Protein AF-A0A0M2KJ48-F1 (afdb_monomer_lite)

Structure (mmCIF, N/CA/C/O backbone):
data_AF-A0A0M2KJ48-F1
#
_entry.id   AF-A0A0M2KJ48-F1
#
loop_
_atom_site.group_PDB
_atom_site.id
_atom_site.type_symbol
_atom_site.label_atom_id
_atom_site.label_alt_id
_atom_site.label_comp_id
_atom_site.label_asym_id
_atom_site.label_entity_id
_atom_site.label_seq_id
_atom_site.pdbx_PDB_ins_code
_atom_site.Cartn_x
_atom_site.Cartn_y
_atom_site.Cartn_z
_atom_site.occupancy
_atom_site.B_iso_or_equiv
_atom_site.auth_seq_id
_atom_site.auth_comp_id
_atom_site.auth_asym_id
_atom_site.auth_atom_id
_atom_site.pdbx_PDB_model_num
ATOM 1 N N . MET A 1 1 ? 17.148 -0.781 31.399 1.00 59.38 1 MET A N 1
ATOM 2 C CA . MET A 1 1 ? 16.457 -0.340 30.167 1.00 59.38 1 MET A CA 1
ATOM 3 C C . MET A 1 1 ? 15.739 -1.556 29.595 1.00 59.38 1 MET A C 1
ATOM 5 O O . MET A 1 1 ? 16.411 -2.511 29.234 1.00 59.38 1 MET A O 1
ATOM 9 N N . GLN A 1 2 ? 14.407 -1.604 29.633 1.00 70.69 2 GLN A N 1
ATOM 10 C CA . GLN A 1 2 ? 13.660 -2.760 29.123 1.00 70.69 2 GLN A CA 1
ATOM 11 C C . GLN A 1 2 ? 13.390 -2.538 27.628 1.00 70.69 2 GLN A C 1
ATOM 13 O O . GLN A 1 2 ? 12.748 -1.559 27.266 1.00 70.69 2 GLN A O 1
ATOM 18 N N . ALA A 1 3 ? 13.928 -3.399 26.760 1.00 88.38 3 ALA A N 1
ATOM 19 C CA . ALA A 1 3 ? 13.846 -3.227 25.304 1.00 88.38 3 ALA A CA 1
ATOM 20 C C . ALA A 1 3 ? 12.475 -3.610 24.707 1.00 88.38 3 ALA A C 1
ATOM 22 O O . ALA A 1 3 ? 12.179 -3.258 23.568 1.00 88.38 3 ALA A O 1
ATOM 23 N N . LEU A 1 4 ? 11.636 -4.331 25.461 1.00 90.38 4 LEU A N 1
ATOM 24 C CA . LEU A 1 4 ? 10.327 -4.819 25.024 1.00 90.38 4 LEU A CA 1
ATOM 25 C C . LEU A 1 4 ? 9.259 -4.503 26.075 1.00 90.38 4 LEU A C 1
ATOM 27 O O . LEU A 1 4 ? 9.443 -4.798 27.254 1.00 90.38 4 LEU A O 1
ATOM 31 N 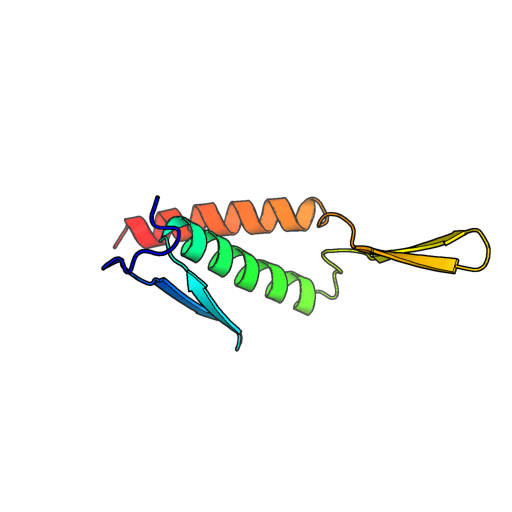N . GLN A 1 5 ? 8.127 -3.952 25.628 1.00 87.62 5 GLN A N 1
ATOM 32 C CA . GLN A 1 5 ? 6.969 -3.642 26.467 1.00 87.62 5 GLN A CA 1
ATOM 33 C C . GLN A 1 5 ? 5.672 -4.046 25.756 1.00 87.62 5 GLN A C 1
ATOM 35 O O . GLN A 1 5 ? 5.431 -3.668 24.609 1.00 87.62 5 GLN A O 1
ATOM 40 N N . ARG A 1 6 ? 4.802 -4.789 26.453 1.00 89.31 6 ARG A N 1
ATOM 41 C CA . ARG A 1 6 ? 3.442 -5.076 25.980 1.00 89.31 6 ARG A CA 1
ATOM 42 C C . ARG A 1 6 ? 2.546 -3.878 26.282 1.00 89.31 6 ARG A C 1
ATOM 44 O O . ARG A 1 6 ? 2.368 -3.526 27.445 1.00 89.31 6 ARG A O 1
ATOM 51 N N . VAL A 1 7 ? 1.959 -3.284 25.247 1.00 87.06 7 VAL A N 1
ATOM 52 C CA . VAL A 1 7 ? 1.031 -2.151 25.376 1.00 87.06 7 VAL A CA 1
ATOM 53 C C . VAL A 1 7 ? -0.381 -2.558 24.961 1.00 87.06 7 VAL A C 1
ATOM 55 O O . VAL A 1 7 ? -0.558 -3.317 24.009 1.00 87.06 7 VAL A O 1
ATOM 58 N N . SER A 1 8 ? -1.390 -2.047 25.669 1.00 90.50 8 SER A N 1
ATOM 59 C CA . SER A 1 8 ? -2.785 -2.137 25.229 1.00 90.50 8 SER A CA 1
ATOM 60 C C . SER A 1 8 ? -3.047 -0.996 24.248 1.00 90.50 8 SER A C 1
ATOM 62 O O . SER A 1 8 ? -3.208 0.152 24.655 1.00 90.50 8 SER A O 1
ATOM 64 N N . ALA A 1 9 ? -2.997 -1.292 22.949 1.00 87.12 9 ALA A N 1
ATOM 65 C CA . ALA A 1 9 ? -3.168 -0.306 21.887 1.00 87.12 9 ALA A CA 1
ATOM 66 C C . ALA A 1 9 ? -4.133 -0.821 20.806 1.00 87.12 9 ALA A C 1
ATOM 68 O O . ALA A 1 9 ? -4.141 -2.019 20.507 1.00 87.12 9 ALA A O 1
ATOM 69 N N . PRO A 1 10 ? -4.932 0.066 20.186 1.00 90.75 10 PRO A N 1
ATOM 70 C CA . PRO A 1 10 ? -5.846 -0.331 19.127 1.00 90.75 10 PRO A CA 1
ATOM 71 C C . PRO A 1 10 ? -5.082 -0.813 17.889 1.00 90.75 10 PRO A C 1
ATOM 73 O O . PRO A 1 10 ? -4.171 -0.145 17.392 1.00 90.75 10 PRO A O 1
ATOM 76 N N . VAL A 1 11 ? -5.511 -1.951 17.343 1.00 94.88 11 VAL A N 1
ATOM 77 C CA . VAL A 1 11 ? -5.054 -2.456 16.045 1.00 94.88 11 VAL A CA 1
ATOM 78 C C . VAL A 1 11 ? -6.114 -2.140 15.000 1.00 94.88 11 VAL A C 1
ATOM 80 O O . VAL A 1 11 ? -7.257 -2.578 15.094 1.00 94.88 11 VAL A O 1
ATOM 83 N N . TYR A 1 12 ? -5.723 -1.402 13.968 1.00 95.94 12 TYR A N 1
ATOM 84 C CA . TYR A 1 12 ? -6.564 -1.112 12.815 1.00 95.94 12 TYR A CA 1
ATOM 85 C C . TYR A 1 12 ? -6.310 -2.161 11.738 1.00 95.94 12 TYR A C 1
ATOM 87 O O . TYR A 1 12 ? -5.162 -2.399 11.363 1.00 95.94 12 TYR A O 1
ATOM 95 N N . VAL A 1 13 ? -7.365 -2.772 11.206 1.00 96.31 13 VAL A N 1
ATOM 96 C CA . VAL A 1 13 ? -7.250 -3.770 10.136 1.00 96.31 13 VAL A CA 1
ATOM 97 C C . VAL A 1 13 ? -7.731 -3.165 8.827 1.00 96.31 13 VAL A C 1
ATOM 99 O O . VAL A 1 13 ? -8.843 -2.653 8.734 1.00 96.31 13 VAL A O 1
ATOM 102 N N . VAL A 1 14 ? -6.882 -3.226 7.805 1.00 96.19 14 VAL A N 1
ATOM 103 C CA . VAL A 1 14 ? -7.228 -2.836 6.438 1.00 96.19 14 VAL A CA 1
ATOM 104 C C . VAL A 1 14 ? -7.340 -4.096 5.605 1.00 96.19 14 VAL A C 1
ATOM 106 O O . VAL A 1 14 ? -6.336 -4.777 5.409 1.00 96.19 14 VAL A O 1
ATOM 109 N N . SER A 1 15 ? -8.532 -4.369 5.083 1.00 95.81 15 SER A N 1
ATOM 110 C CA . SER A 1 15 ? -8.791 -5.490 4.179 1.00 95.81 15 SER A CA 1
ATOM 111 C C . SER A 1 15 ? -9.389 -4.966 2.881 1.00 95.81 15 SER A C 1
ATOM 113 O O . SER A 1 15 ? -10.452 -4.351 2.892 1.00 95.81 15 SER A O 1
ATOM 115 N N . HIS A 1 16 ? -8.697 -5.164 1.760 1.00 93.88 16 HIS A N 1
ATOM 116 C CA . HIS A 1 16 ? -9.184 -4.738 0.450 1.00 93.88 16 HIS A CA 1
ATOM 117 C C . HIS A 1 16 ? -8.514 -5.525 -0.679 1.00 93.88 16 HIS A C 1
ATOM 119 O O . HIS A 1 16 ? -7.314 -5.789 -0.627 1.00 93.88 16 HIS A O 1
ATOM 125 N N . HIS A 1 17 ? -9.276 -5.876 -1.722 1.00 92.12 17 HIS A N 1
ATOM 126 C CA . HIS A 1 17 ? -8.787 -6.623 -2.894 1.00 92.12 17 HIS A CA 1
ATOM 127 C C . HIS A 1 17 ? -7.968 -7.884 -2.546 1.00 92.12 17 HIS A C 1
ATOM 129 O O . HIS A 1 17 ? -6.909 -8.114 -3.128 1.00 92.12 17 HIS A O 1
ATOM 135 N N . GLY A 1 18 ? -8.432 -8.669 -1.569 1.00 92.56 18 GLY A N 1
ATOM 136 C CA . GLY A 1 18 ? -7.759 -9.899 -1.126 1.00 92.56 18 GLY A CA 1
ATOM 137 C C . GLY A 1 18 ? -6.481 -9.679 -0.310 1.00 92.56 18 GLY A C 1
ATOM 138 O O . GLY A 1 18 ? -5.808 -10.641 0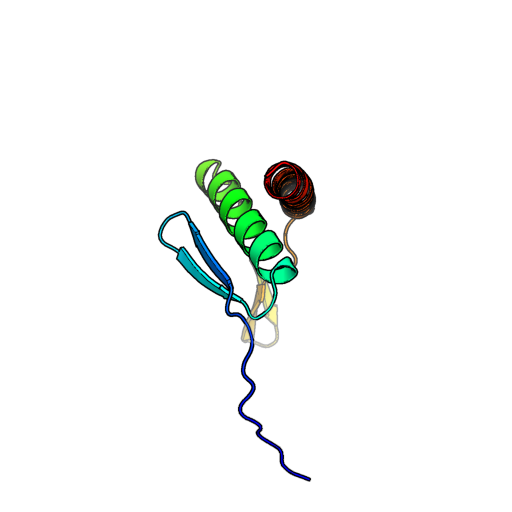.036 1.00 92.56 18 GLY A O 1
ATOM 139 N N . LYS A 1 19 ? -6.131 -8.427 0.011 1.00 92.25 19 LYS A N 1
ATOM 140 C CA . LYS A 1 19 ? -4.991 -8.088 0.868 1.00 92.25 19 LYS A CA 1
ATOM 141 C C . LYS A 1 19 ? -5.484 -7.631 2.229 1.00 92.25 19 LYS A C 1
ATOM 143 O O . LYS A 1 19 ? -6.377 -6.787 2.306 1.00 92.25 19 LYS A O 1
ATOM 148 N N . THR A 1 20 ? -4.835 -8.118 3.282 1.00 96.00 20 THR A N 1
ATOM 149 C CA . THR A 1 20 ? -5.096 -7.710 4.664 1.00 96.00 20 THR A CA 1
ATOM 150 C C . THR A 1 20 ? -3.816 -7.214 5.319 1.00 96.00 20 THR A C 1
ATOM 152 O O . THR A 1 20 ? -2.743 -7.783 5.125 1.00 96.00 20 THR A O 1
ATOM 155 N N . PHE A 1 21 ? -3.912 -6.127 6.082 1.00 96.19 21 PHE A N 1
ATOM 156 C CA . PHE A 1 21 ? -2.776 -5.548 6.787 1.00 96.19 21 PHE A CA 1
ATOM 157 C C . PHE A 1 21 ? -3.201 -4.973 8.140 1.00 96.19 21 PHE A C 1
ATOM 159 O O . PHE A 1 21 ? -4.198 -4.254 8.228 1.00 96.19 21 PHE A O 1
ATOM 166 N N . ARG A 1 22 ? -2.434 -5.280 9.192 1.00 96.44 22 ARG A N 1
ATOM 167 C CA . ARG A 1 22 ? -2.625 -4.723 10.538 1.00 96.44 22 ARG A CA 1
ATOM 168 C C . ARG A 1 22 ? -1.791 -3.453 10.687 1.00 96.44 22 ARG A C 1
ATOM 170 O O . ARG A 1 22 ? -0.618 -3.423 10.328 1.00 96.44 22 ARG A O 1
ATOM 177 N N . CYS A 1 23 ? -2.402 -2.399 11.207 1.00 95.94 23 CYS A N 1
ATOM 178 C CA . CYS A 1 23 ? -1.793 -1.094 11.411 1.00 95.94 23 CYS A CA 1
ATOM 179 C C . CYS A 1 23 ? -1.937 -0.675 12.871 1.00 95.94 23 CYS A C 1
ATOM 181 O O . CYS A 1 23 ? -3.020 -0.756 13.441 1.00 95.94 23 CYS A O 1
ATOM 183 N N . PHE A 1 24 ? -0.871 -0.124 13.440 1.00 93.62 24 PHE A N 1
ATOM 184 C CA . PHE A 1 24 ? -0.872 0.389 14.813 1.00 93.62 24 PHE A CA 1
ATOM 185 C C . PHE A 1 24 ? -1.407 1.827 14.927 1.00 93.62 24 PHE A C 1
ATOM 187 O O . PHE A 1 24 ? -1.433 2.405 16.005 1.00 93.62 24 PHE A O 1
ATOM 194 N N . SER A 1 25 ? -1.837 2.436 13.815 1.00 94.19 25 SER A N 1
ATOM 195 C CA . SER A 1 25 ? -2.496 3.742 13.832 1.00 94.19 25 SER A CA 1
ATOM 196 C C . SER A 1 25 ? -3.527 3.891 12.717 1.00 94.19 25 SER A C 1
ATOM 198 O O . SER A 1 25 ? -3.334 3.402 11.597 1.00 94.19 25 SER A O 1
ATOM 200 N N . ARG A 1 26 ? -4.600 4.645 13.001 1.00 95.06 26 ARG A N 1
ATOM 201 C CA . ARG A 1 26 ? -5.658 4.980 12.030 1.00 95.06 26 ARG A CA 1
ATOM 202 C C . ARG A 1 26 ? -5.084 5.657 10.790 1.00 95.06 26 ARG A C 1
ATOM 204 O O . ARG A 1 26 ? -5.489 5.375 9.669 1.00 95.06 26 ARG A O 1
ATOM 211 N N . ASN A 1 27 ? -4.109 6.540 10.998 1.00 95.94 27 ASN A N 1
ATOM 212 C CA . ASN A 1 27 ? -3.425 7.259 9.931 1.00 95.94 27 ASN A CA 1
ATOM 213 C C . ASN A 1 27 ? -2.762 6.298 8.932 1.00 95.94 27 ASN A C 1
ATOM 215 O O . ASN A 1 27 ? -2.953 6.420 7.722 1.00 95.94 27 ASN A O 1
ATOM 219 N N . THR A 1 28 ? -2.029 5.310 9.451 1.00 96.94 28 THR A N 1
ATOM 220 C CA . THR A 1 28 ? -1.374 4.281 8.635 1.00 96.94 28 THR A CA 1
ATOM 221 C C . THR A 1 28 ? -2.402 3.408 7.931 1.00 96.94 28 THR A C 1
ATOM 223 O O . THR A 1 28 ? -2.236 3.123 6.749 1.00 96.94 28 THR A O 1
ATOM 226 N N . ALA A 1 29 ? -3.495 3.054 8.611 1.00 96.94 29 ALA A N 1
ATOM 227 C CA . ALA A 1 29 ? -4.579 2.283 8.014 1.00 96.94 29 ALA A CA 1
ATOM 228 C C . ALA A 1 29 ? -5.192 2.999 6.797 1.00 96.94 29 ALA A C 1
ATOM 230 O O . ALA A 1 29 ? -5.307 2.412 5.723 1.00 96.94 29 ALA A O 1
ATOM 231 N N . ILE A 1 30 ? -5.490 4.298 6.910 1.00 97.12 30 ILE A N 1
ATOM 232 C CA . ILE A 1 30 ? -6.024 5.093 5.791 1.00 97.12 30 ILE A CA 1
ATOM 233 C C . ILE A 1 30 ? -5.017 5.160 4.633 1.00 97.12 30 ILE A C 1
ATOM 235 O O . ILE A 1 30 ? -5.392 4.940 3.481 1.00 97.12 30 ILE A O 1
ATOM 239 N N . LYS A 1 31 ? -3.731 5.406 4.923 1.00 97.50 31 LYS A N 1
ATOM 240 C CA . LYS A 1 31 ? -2.667 5.403 3.902 1.00 97.50 31 LYS A CA 1
ATOM 241 C C . LYS A 1 31 ? -2.553 4.051 3.196 1.00 97.50 31 LYS A C 1
ATOM 243 O O . LYS A 1 31 ? -2.376 4.003 1.979 1.00 97.50 31 LYS A O 1
ATOM 248 N N . ARG A 1 32 ? -2.671 2.949 3.944 1.00 97.50 32 ARG A N 1
ATOM 249 C CA . ARG A 1 32 ? -2.598 1.584 3.411 1.00 97.50 32 ARG A CA 1
ATOM 250 C C . ARG A 1 32 ? -3.804 1.255 2.537 1.00 97.50 32 ARG A C 1
ATOM 252 O O . ARG A 1 32 ? -3.625 0.695 1.460 1.00 97.50 32 ARG A O 1
ATOM 259 N N . LEU A 1 33 ? -5.001 1.670 2.952 1.00 97.62 33 LEU A N 1
ATOM 260 C CA . LEU A 1 33 ? -6.216 1.535 2.152 1.00 97.62 33 LEU A CA 1
ATOM 261 C C . LEU A 1 33 ? -6.097 2.319 0.838 1.00 97.62 33 LEU A C 1
ATOM 263 O O . LEU A 1 33 ? -6.343 1.759 -0.228 1.00 97.62 33 LEU A O 1
ATOM 267 N N . ALA A 1 34 ? -5.627 3.569 0.896 1.00 98.00 34 ALA A N 1
ATOM 268 C CA . ALA A 1 34 ? -5.377 4.380 -0.295 1.00 98.00 34 ALA A CA 1
ATOM 269 C C . ALA A 1 34 ? -4.375 3.712 -1.252 1.00 98.00 34 ALA A C 1
ATOM 271 O O . ALA A 1 34 ? -4.605 3.682 -2.460 1.00 98.00 34 ALA A O 1
ATOM 272 N N . HIS A 1 35 ? -3.294 3.130 -0.718 1.00 96.69 35 HIS A N 1
ATOM 273 C CA . HIS A 1 35 ? -2.336 2.342 -1.497 1.00 96.69 35 HIS A CA 1
ATOM 274 C C . HIS A 1 35 ? -3.003 1.134 -2.171 1.00 96.69 35 HIS A C 1
ATOM 276 O O . HIS A 1 35 ? -2.830 0.950 -3.371 1.00 96.69 35 HIS A O 1
ATOM 282 N N . PHE A 1 36 ? -3.799 0.334 -1.451 1.00 97.06 36 PHE A N 1
ATOM 283 C CA . PHE A 1 36 ? -4.481 -0.828 -2.037 1.00 97.06 36 PHE A CA 1
ATOM 284 C C . PHE A 1 36 ? -5.429 -0.441 -3.172 1.00 97.06 36 PHE A C 1
ATOM 286 O O . PHE A 1 36 ? -5.436 -1.098 -4.214 1.00 97.06 36 PHE A O 1
ATOM 293 N N . MET A 1 37 ? -6.198 0.633 -2.989 1.00 97.31 37 MET A N 1
ATOM 294 C CA . MET A 1 37 ? -7.114 1.143 -4.009 1.00 97.31 37 MET A CA 1
ATOM 295 C C . MET A 1 37 ? -6.358 1.671 -5.237 1.00 97.31 37 MET A C 1
ATOM 297 O O . MET A 1 37 ? -6.680 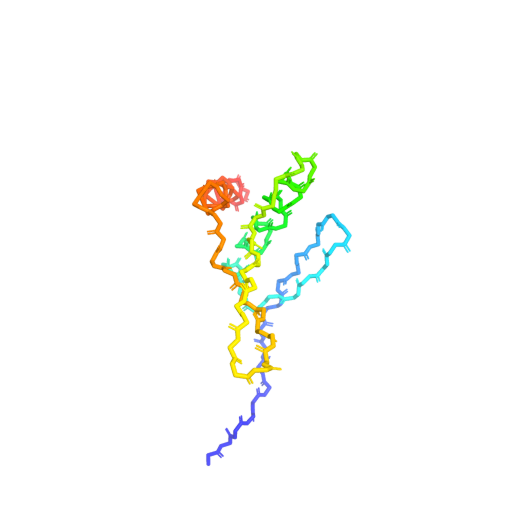1.294 -6.364 1.00 97.31 37 MET A O 1
ATOM 301 N N . ALA A 1 38 ? -5.324 2.496 -5.035 1.00 97.06 38 ALA A N 1
ATOM 302 C CA . ALA A 1 38 ? -4.532 3.054 -6.130 1.00 97.06 38 ALA A CA 1
ATOM 303 C C . ALA A 1 38 ? -3.761 1.958 -6.881 1.00 97.06 38 ALA A C 1
ATOM 305 O O . ALA A 1 38 ? -3.858 1.867 -8.101 1.00 97.06 38 ALA A O 1
ATOM 306 N N . GLN A 1 39 ? -3.069 1.066 -6.168 1.00 96.06 39 GLN A N 1
ATOM 307 C CA . GLN A 1 39 ? -2.299 -0.017 -6.781 1.00 96.06 39 GLN A CA 1
ATOM 308 C C . GLN A 1 39 ? -3.185 -0.933 -7.632 1.00 96.06 39 GLN A C 1
ATOM 310 O O . GLN A 1 39 ? -2.777 -1.331 -8.720 1.00 96.06 39 GLN A O 1
ATOM 315 N N . ARG A 1 40 ? -4.405 -1.256 -7.176 1.00 96.31 40 ARG A N 1
ATOM 316 C CA . ARG A 1 40 ? -5.332 -2.077 -7.969 1.00 96.31 40 ARG A CA 1
ATOM 317 C C . ARG A 1 40 ? -5.782 -1.370 -9.240 1.00 96.31 40 ARG A C 1
ATOM 319 O O . ARG A 1 40 ? -5.883 -2.032 -10.267 1.00 96.31 40 ARG A O 1
ATOM 326 N N . MET A 1 41 ? -6.056 -0.067 -9.173 1.00 96.94 41 MET A N 1
ATOM 327 C CA . MET A 1 41 ? -6.446 0.715 -10.347 1.00 96.94 41 MET A CA 1
ATOM 328 C C . MET A 1 41 ? -5.336 0.707 -11.404 1.00 96.94 41 MET A C 1
ATOM 330 O O . MET A 1 41 ? -5.595 0.327 -12.540 1.00 96.94 41 MET A O 1
ATOM 334 N N . PHE A 1 42 ? -4.099 1.022 -11.014 1.00 97.56 42 PHE A N 1
ATOM 335 C CA . PHE A 1 42 ? -2.961 1.030 -11.939 1.00 97.56 42 PHE A CA 1
ATOM 336 C C . PHE A 1 42 ? -2.673 -0.359 -12.512 1.00 97.56 42 PHE A C 1
ATOM 338 O O . PHE A 1 42 ? -2.470 -0.490 -13.714 1.00 97.56 42 PHE A O 1
ATOM 345 N N . HIS A 1 43 ? -2.747 -1.402 -11.680 1.00 95.69 43 HIS A N 1
ATOM 346 C CA . HIS A 1 43 ? -2.603 -2.782 -12.135 1.00 95.69 43 HIS A CA 1
ATOM 347 C C . HIS A 1 43 ? -3.661 -3.163 -13.182 1.00 95.69 43 HIS A C 1
ATOM 349 O O . HIS A 1 43 ? -3.320 -3.748 -14.202 1.00 95.69 43 HIS A O 1
ATOM 355 N N . ARG A 1 44 ? -4.932 -2.792 -12.972 1.00 96.88 44 ARG A N 1
ATOM 356 C CA . ARG A 1 44 ? -6.004 -3.028 -13.957 1.00 96.88 44 ARG A CA 1
ATOM 357 C C . ARG A 1 44 ? -5.810 -2.245 -15.253 1.00 96.88 44 ARG A C 1
ATOM 359 O O . ARG A 1 44 ? -6.252 -2.703 -16.294 1.00 96.88 44 ARG A O 1
ATOM 366 N N . ALA A 1 45 ? -5.166 -1.087 -15.178 1.00 97.00 45 ALA A N 1
ATOM 367 C CA . ALA A 1 45 ? -4.829 -0.276 -16.338 1.00 97.00 45 ALA A CA 1
ATOM 368 C C . ALA A 1 45 ? -3.538 -0.732 -17.049 1.00 97.00 45 ALA A C 1
ATOM 370 O O . ALA A 1 45 ? -3.129 -0.085 -18.006 1.00 97.00 45 ALA A O 1
ATOM 371 N N . GLY A 1 46 ? -2.866 -1.790 -16.573 1.00 96.75 46 GLY A N 1
ATOM 372 C CA . GLY A 1 46 ? -1.590 -2.248 -17.135 1.00 96.75 46 GLY A CA 1
ATOM 373 C C . GLY A 1 46 ? -0.429 -1.270 -16.925 1.00 96.75 46 GLY A C 1
ATOM 374 O O . GLY A 1 46 ? 0.586 -1.366 -17.603 1.00 96.75 46 GLY A O 1
ATOM 375 N N . ILE A 1 47 ? -0.563 -0.312 -16.002 1.00 96.25 47 ILE A N 1
ATOM 376 C CA . ILE A 1 47 ? 0.459 0.705 -15.747 1.00 96.25 47 ILE A CA 1
ATOM 377 C C . ILE A 1 47 ? 1.341 0.235 -14.595 1.00 96.25 47 ILE A C 1
ATOM 379 O O . ILE A 1 47 ? 0.884 0.105 -13.454 1.00 96.25 47 ILE A O 1
ATOM 383 N N . GLU A 1 48 ? 2.626 0.052 -14.875 1.00 94.81 48 GLU A N 1
ATOM 384 C CA . GLU A 1 48 ? 3.619 -0.236 -13.848 1.00 94.81 48 GLU A CA 1
ATOM 385 C C . GLU A 1 48 ? 3.789 0.963 -12.899 1.00 94.81 48 GLU A C 1
ATOM 387 O O . GLU A 1 48 ? 3.990 2.102 -13.322 1.00 94.81 48 GLU A O 1
ATOM 392 N N . THR A 1 49 ? 3.670 0.725 -11.589 1.00 96.00 49 THR A N 1
ATOM 393 C CA . THR A 1 49 ? 3.723 1.804 -10.587 1.00 96.00 49 THR A CA 1
ATOM 394 C C . THR A 1 49 ? 5.120 2.059 -10.048 1.00 96.00 49 THR A C 1
ATOM 396 O O . THR A 1 49 ? 5.384 3.171 -9.599 1.00 96.00 49 THR A O 1
ATOM 399 N N . ARG A 1 50 ? 5.994 1.050 -10.069 1.00 94.25 50 ARG A N 1
ATOM 400 C CA . ARG A 1 50 ? 7.374 1.079 -9.573 1.00 94.25 50 ARG A CA 1
ATOM 401 C C . ARG A 1 50 ? 8.266 0.327 -10.562 1.00 94.25 50 ARG A C 1
ATOM 403 O O . ARG A 1 50 ? 8.422 -0.878 -10.387 1.00 94.25 50 ARG A O 1
ATOM 410 N N . PRO A 1 51 ? 8.811 1.014 -11.576 1.00 91.56 51 PRO A N 1
ATOM 411 C CA . PRO A 1 51 ? 9.678 0.368 -12.549 1.00 91.56 51 PRO A CA 1
ATOM 412 C C . PRO A 1 51 ? 10.935 -0.176 -11.871 1.00 91.56 51 PRO A C 1
ATOM 414 O O . PRO A 1 51 ? 11.416 0.399 -10.889 1.00 91.56 51 PRO A O 1
ATOM 417 N N . VAL A 1 52 ? 11.485 -1.260 -12.404 1.00 93.88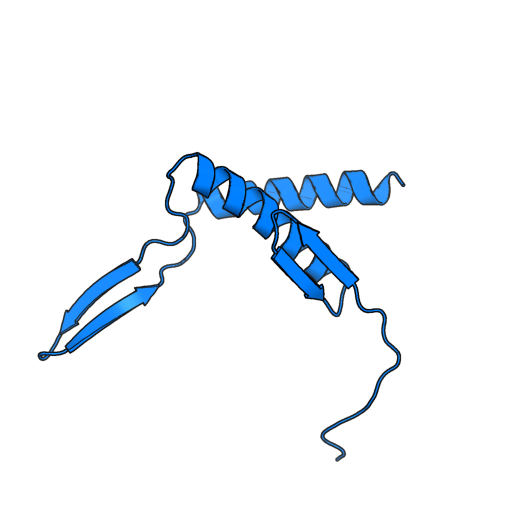 52 VAL A N 1
ATOM 418 C CA . VAL A 1 52 ? 12.765 -1.821 -11.957 1.00 93.88 52 VAL A CA 1
ATOM 419 C C . VAL A 1 52 ? 13.842 -1.461 -12.974 1.00 93.88 52 VAL A C 1
ATOM 421 O O . VAL A 1 52 ? 13.732 -1.821 -14.142 1.00 93.88 52 VAL A O 1
ATOM 424 N N . THR A 1 53 ? 14.888 -0.762 -12.536 1.00 92.38 53 THR A N 1
ATOM 425 C CA . THR A 1 53 ? 16.062 -0.503 -13.380 1.00 92.38 53 THR A CA 1
ATOM 426 C C . THR A 1 53 ? 17.059 -1.635 -13.195 1.00 92.38 53 THR A C 1
ATOM 428 O O . THR A 1 53 ? 17.482 -1.909 -12.072 1.00 92.38 53 THR A O 1
ATOM 431 N N . LYS A 1 54 ? 17.447 -2.282 -14.293 1.00 93.00 54 LYS A N 1
ATOM 432 C CA . LYS A 1 54 ? 18.555 -3.237 -14.313 1.00 93.00 54 LYS A CA 1
ATOM 433 C C . LYS A 1 54 ? 19.851 -2.483 -14.622 1.00 93.00 54 LYS A C 1
ATOM 435 O O . LYS A 1 54 ? 19.892 -1.731 -15.592 1.00 93.00 54 LYS A O 1
ATOM 440 N N . ILE A 1 55 ? 20.874 -2.666 -13.793 1.00 90.75 55 ILE A N 1
ATOM 441 C CA . ILE A 1 55 ? 22.218 -2.119 -14.005 1.00 90.75 55 ILE A CA 1
ATOM 442 C C . ILE A 1 55 ? 23.192 -3.291 -13.983 1.00 90.75 55 ILE A C 1
ATOM 444 O O . ILE A 1 55 ? 23.261 -4.004 -12.983 1.00 90.75 55 ILE A O 1
ATOM 448 N N . ASP A 1 56 ? 23.925 -3.479 -15.076 1.00 91.06 56 ASP A N 1
ATOM 449 C CA . ASP A 1 56 ? 25.002 -4.463 -15.161 1.00 91.06 56 ASP A CA 1
ATOM 450 C C . ASP A 1 56 ? 26.329 -3.755 -14.867 1.00 91.06 56 ASP A C 1
ATOM 452 O O . ASP A 1 56 ? 26.659 -2.749 -15.500 1.00 91.06 56 ASP A O 1
ATOM 456 N N . ARG A 1 57 ? 27.055 -4.232 -13.854 1.00 86.44 57 ARG A N 1
ATOM 457 C CA . ARG A 1 57 ? 28.341 -3.672 -13.430 1.00 86.44 57 ARG A CA 1
ATOM 458 C C . ARG A 1 57 ? 29.233 -4.779 -12.879 1.00 86.44 57 ARG A C 1
ATOM 460 O O . ARG A 1 57 ? 28.784 -5.526 -12.019 1.00 86.44 57 ARG A O 1
ATOM 467 N N . ASP A 1 58 ? 30.483 -4.833 -13.337 1.00 85.00 58 ASP A N 1
ATOM 468 C CA . ASP A 1 58 ? 31.527 -5.727 -12.812 1.00 85.00 58 ASP A CA 1
ATOM 469 C C . ASP A 1 58 ? 31.034 -7.191 -12.686 1.00 85.00 58 ASP A C 1
ATOM 471 O O . ASP A 1 58 ? 30.981 -7.758 -11.595 1.00 85.00 58 ASP A O 1
ATOM 475 N N . ASP A 1 59 ? 30.553 -7.760 -13.802 1.00 88.75 59 ASP A N 1
ATOM 476 C CA . ASP A 1 59 ? 29.941 -9.102 -13.915 1.00 88.75 59 ASP A CA 1
ATOM 477 C C . ASP A 1 59 ? 28.740 -9.378 -12.987 1.00 88.75 59 ASP A C 1
ATOM 479 O O . ASP A 1 59 ? 28.272 -10.511 -12.860 1.00 88.75 59 ASP A O 1
ATOM 483 N N . THR A 1 60 ? 28.179 -8.335 -12.369 1.00 88.94 60 THR A N 1
ATOM 484 C CA . THR A 1 60 ? 27.032 -8.428 -11.465 1.00 88.94 60 THR A CA 1
ATOM 485 C C . THR A 1 60 ? 25.835 -7.655 -12.013 1.00 88.94 60 THR A C 1
ATOM 487 O O . THR A 1 60 ? 25.899 -6.452 -12.274 1.00 88.94 60 THR A O 1
ATOM 490 N N . THR A 1 61 ? 24.692 -8.334 -12.130 1.00 91.38 61 THR A N 1
ATOM 491 C CA . THR A 1 61 ? 23.405 -7.691 -12.422 1.00 91.38 61 THR A CA 1
ATOM 492 C C . THR A 1 61 ? 22.738 -7.221 -11.130 1.00 91.38 61 THR A C 1
ATOM 494 O O . THR A 1 61 ? 22.408 -8.024 -10.256 1.00 91.38 61 THR A O 1
ATOM 497 N N . ILE A 1 62 ? 22.454 -5.921 -11.036 1.00 91.38 62 ILE A N 1
ATOM 498 C CA . ILE A 1 62 ? 21.725 -5.313 -9.919 1.00 91.38 62 ILE A CA 1
ATOM 499 C C . ILE A 1 62 ? 20.345 -4.841 -10.389 1.00 91.38 62 ILE A C 1
ATOM 501 O O . 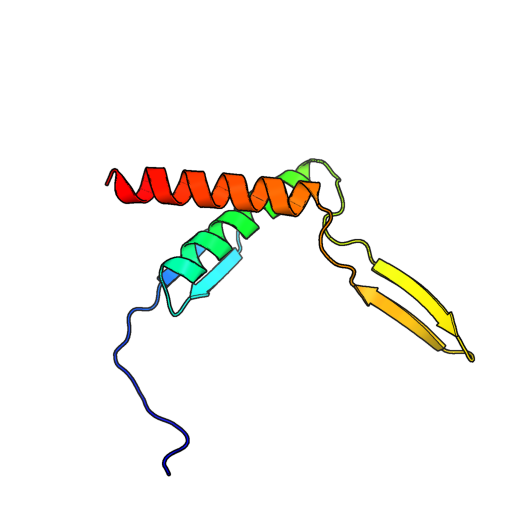ILE A 1 62 ? 20.214 -4.105 -11.368 1.00 91.38 62 ILE A O 1
ATOM 505 N N . HIS A 1 63 ? 19.301 -5.228 -9.653 1.00 91.81 63 HIS A N 1
ATOM 506 C CA . HIS A 1 63 ? 17.921 -4.797 -9.887 1.00 91.81 63 HIS A CA 1
ATOM 507 C C . HIS A 1 63 ? 17.505 -3.722 -8.874 1.00 91.81 63 HIS A C 1
ATOM 509 O O . HIS A 1 63 ? 17.232 -4.015 -7.709 1.00 91.81 63 HIS A O 1
ATOM 515 N N . TYR A 1 64 ? 17.412 -2.471 -9.319 1.00 90.50 64 TYR A N 1
ATOM 516 C CA . TYR A 1 64 ? 16.971 -1.345 -8.500 1.00 90.50 64 TYR A CA 1
ATOM 517 C C . TYR A 1 64 ? 15.461 -1.146 -8.603 1.00 90.50 64 TYR A C 1
ATOM 519 O O . TYR A 1 64 ? 14.934 -0.768 -9.649 1.00 90.50 64 TYR A O 1
ATOM 527 N N . VAL A 1 65 ? 14.753 -1.345 -7.489 1.00 91.31 65 VAL A N 1
ATOM 528 C CA . VAL A 1 65 ? 13.333 -0.988 -7.387 1.00 91.31 65 VAL A CA 1
ATOM 529 C C . VAL A 1 65 ? 13.218 0.527 -7.254 1.00 91.31 65 VAL A C 1
ATOM 531 O O . VAL A 1 65 ? 13.551 1.096 -6.212 1.00 91.31 65 VAL A O 1
ATOM 534 N N . ASN A 1 66 ? 12.731 1.192 -8.300 1.00 92.69 66 ASN A N 1
ATOM 535 C CA . ASN A 1 66 ? 12.646 2.645 -8.302 1.00 92.69 66 ASN A CA 1
ATOM 536 C C . ASN A 1 66 ? 11.555 3.174 -7.363 1.00 92.69 66 ASN A C 1
ATOM 538 O O . ASN A 1 66 ? 10.663 2.468 -6.868 1.00 92.69 66 ASN A O 1
ATOM 542 N N . ARG A 1 67 ? 11.595 4.494 -7.154 1.00 93.69 67 ARG A N 1
ATOM 543 C CA . ARG A 1 67 ? 10.481 5.213 -6.536 1.00 93.69 67 ARG A CA 1
ATOM 544 C C . ARG A 1 67 ? 9.214 5.027 -7.379 1.00 93.69 67 ARG A C 1
ATOM 546 O O . ARG A 1 67 ? 9.305 4.910 -8.600 1.00 93.69 67 ARG A O 1
ATOM 553 N N . PRO A 1 68 ? 8.025 5.017 -6.748 1.00 94.38 68 PRO A N 1
ATOM 554 C CA . PRO A 1 68 ? 6.799 5.010 -7.518 1.00 94.38 68 PRO A CA 1
ATOM 555 C C . PRO A 1 68 ? 6.726 6.203 -8.465 1.00 94.38 68 PRO A C 1
ATOM 557 O O . PRO A 1 68 ? 7.145 7.301 -8.090 1.00 94.38 68 PRO A O 1
ATOM 560 N N . ILE A 1 69 ? 6.135 5.997 -9.640 1.00 96.44 69 ILE A N 1
ATOM 561 C CA . ILE A 1 69 ? 5.895 7.073 -10.602 1.00 96.44 69 ILE A CA 1
ATOM 562 C C . ILE A 1 69 ? 5.033 8.178 -9.975 1.00 96.44 69 ILE A C 1
ATOM 564 O O . ILE A 1 69 ? 4.148 7.917 -9.153 1.00 96.44 69 ILE A O 1
ATOM 568 N N . GLU A 1 70 ? 5.251 9.426 -10.382 1.00 97.12 70 GLU A N 1
ATOM 569 C CA . GLU A 1 70 ? 4.561 10.587 -9.806 1.00 97.12 70 GLU A CA 1
ATOM 570 C C . GLU A 1 70 ? 3.033 10.463 -9.896 1.00 97.12 70 GLU A C 1
ATOM 572 O O . GLU A 1 70 ? 2.312 10.687 -8.922 1.00 97.12 70 GLU A O 1
ATOM 577 N N . ARG A 1 71 ? 2.520 9.998 -11.041 1.00 97.19 71 ARG A N 1
ATOM 578 C CA . ARG A 1 71 ? 1.078 9.802 -11.248 1.00 97.19 71 ARG A CA 1
ATOM 579 C C . ARG A 1 71 ? 0.463 8.852 -10.215 1.00 97.19 71 ARG A C 1
ATOM 581 O O . ARG A 1 71 ? -0.667 9.073 -9.775 1.00 97.19 71 ARG A O 1
ATOM 588 N N . TYR A 1 72 ? 1.200 7.821 -9.805 1.00 97.56 72 TYR A N 1
ATOM 589 C CA . TYR A 1 72 ? 0.776 6.908 -8.747 1.00 97.56 72 TYR A CA 1
ATOM 590 C C . TYR A 1 72 ? 0.728 7.624 -7.387 1.00 97.56 72 TYR A C 1
ATOM 592 O O . TYR A 1 72 ? -0.275 7.520 -6.676 1.00 97.56 72 TYR A O 1
ATOM 600 N N . TRP A 1 73 ? 1.756 8.412 -7.052 1.00 96.12 73 TRP A N 1
ATOM 601 C CA . TRP A 1 73 ? 1.788 9.209 -5.820 1.00 96.12 73 TRP A CA 1
ATOM 602 C C . TRP A 1 73 ? 0.609 10.175 -5.719 1.00 96.12 73 TRP A C 1
ATOM 604 O O . TRP A 1 73 ? -0.083 10.207 -4.698 1.00 96.12 73 TRP A O 1
ATOM 614 N N . LEU A 1 74 ? 0.334 10.918 -6.791 1.00 97.88 74 LEU A N 1
ATOM 615 C CA . LEU A 1 74 ? -0.775 11.869 -6.847 1.00 97.88 74 LEU A CA 1
ATOM 616 C C . LEU A 1 74 ? -2.131 11.169 -6.691 1.00 97.88 74 LEU A C 1
ATOM 618 O O . LEU A 1 74 ? -3.002 11.652 -5.957 1.00 97.88 74 LEU A O 1
ATOM 622 N N . ALA A 1 75 ? -2.311 10.013 -7.337 1.00 97.94 75 ALA A N 1
ATOM 623 C CA . ALA A 1 75 ? -3.526 9.214 -7.215 1.00 97.94 75 ALA A CA 1
ATOM 624 C C . ALA A 1 75 ? -3.726 8.695 -5.783 1.00 97.94 75 ALA A C 1
ATOM 626 O O . ALA A 1 75 ? -4.819 8.841 -5.225 1.00 97.94 75 ALA A O 1
ATOM 627 N N . GLN A 1 76 ? -2.673 8.160 -5.156 1.00 97.50 76 GLN A N 1
ATOM 628 C CA . GLN A 1 76 ? -2.723 7.701 -3.769 1.00 97.50 76 GLN A CA 1
ATOM 629 C C . GLN A 1 76 ? -3.043 8.859 -2.810 1.00 97.50 76 GLN A C 1
ATOM 631 O O . GLN A 1 76 ? -3.943 8.728 -1.982 1.00 97.50 76 GLN A O 1
ATOM 636 N N . ALA A 1 77 ? -2.383 10.012 -2.950 1.00 97.81 77 ALA A N 1
ATOM 637 C CA . ALA A 1 77 ? -2.617 11.180 -2.099 1.00 97.81 77 ALA A CA 1
ATOM 638 C C . ALA A 1 77 ? -4.039 11.753 -2.254 1.00 97.81 77 ALA A C 1
ATOM 640 O O . ALA A 1 77 ? -4.657 12.215 -1.290 1.00 97.81 77 ALA A O 1
ATOM 641 N N . ARG A 1 78 ? -4.604 11.726 -3.470 1.00 98.19 78 ARG A N 1
ATOM 642 C CA . ARG A 1 78 ? -6.009 12.099 -3.713 1.00 98.19 78 ARG A CA 1
ATOM 643 C C . ARG A 1 78 ? -6.970 11.109 -3.056 1.00 98.19 78 ARG A C 1
ATOM 645 O O . ARG A 1 78 ? -7.930 11.536 -2.413 1.00 98.19 78 ARG A O 1
ATOM 652 N N . CYS A 1 79 ? -6.701 9.811 -3.195 1.00 98.00 79 CYS A N 1
ATOM 653 C CA . CYS A 1 79 ? -7.486 8.751 -2.568 1.00 98.00 79 CYS A CA 1
ATOM 654 C C . CYS A 1 79 ? -7.480 8.896 -1.040 1.00 98.00 79 CYS A C 1
ATOM 656 O O . CYS A 1 79 ? -8.544 8.940 -0.428 1.00 98.00 79 CYS A O 1
ATOM 658 N N . GLU A 1 80 ? -6.307 9.100 -0.439 1.00 98.06 80 GLU A N 1
ATOM 659 C CA . GLU A 1 80 ? -6.147 9.335 0.996 1.00 98.06 80 GLU A CA 1
ATOM 660 C C . GLU A 1 80 ? -6.997 10.517 1.482 1.00 98.06 80 GLU A C 1
ATOM 662 O O . GLU A 1 80 ? -7.778 10.372 2.424 1.00 98.06 80 GLU A O 1
ATOM 667 N N . ARG A 1 81 ? -6.907 11.678 0.817 1.00 97.94 81 ARG A N 1
ATOM 668 C CA . ARG A 1 81 ? -7.718 12.858 1.166 1.00 97.94 81 ARG A CA 1
ATOM 669 C C . ARG A 1 81 ? -9.217 12.568 1.100 1.00 97.94 81 ARG A C 1
ATOM 671 O O . ARG A 1 81 ? -9.963 13.007 1.975 1.00 97.94 81 ARG A O 1
ATOM 678 N N . ARG A 1 82 ? -9.670 11.828 0.083 1.00 97.88 82 ARG A N 1
ATOM 679 C CA . ARG A 1 82 ? -11.086 11.465 -0.071 1.00 97.88 82 ARG A CA 1
ATOM 680 C C . ARG A 1 82 ? -11.541 10.490 1.015 1.00 97.88 82 ARG A C 1
ATOM 682 O O . ARG A 1 82 ? -12.598 10.711 1.597 1.00 97.88 82 ARG A O 1
ATOM 689 N N . LEU A 1 83 ? -10.736 9.474 1.330 1.00 97.00 83 LEU A N 1
ATOM 690 C CA . LEU A 1 83 ? -11.016 8.531 2.416 1.00 97.00 83 LEU A CA 1
ATOM 691 C C . LEU A 1 83 ? -11.140 9.253 3.757 1.00 97.00 83 LEU A C 1
ATOM 693 O O . LEU A 1 83 ? -12.097 9.007 4.480 1.00 97.00 83 LEU A O 1
ATOM 697 N N . ARG A 1 84 ? -10.239 10.197 4.059 1.00 96.75 84 ARG A N 1
ATOM 698 C CA . ARG A 1 84 ? -10.341 11.020 5.275 1.00 96.75 84 ARG A CA 1
ATOM 699 C C . ARG A 1 84 ? -11.676 11.751 5.345 1.00 96.75 84 ARG A C 1
ATOM 701 O O . ARG A 1 84 ? -12.372 11.615 6.337 1.00 96.75 84 ARG A O 1
ATOM 708 N N . LYS A 1 85 ? -12.072 12.448 4.276 1.00 96.56 85 LYS A N 1
ATOM 709 C CA . LYS A 1 85 ? -13.356 13.170 4.232 1.00 96.56 85 LYS A CA 1
ATOM 710 C C . LYS A 1 85 ? -14.559 12.246 4.438 1.00 96.56 85 LYS A C 1
ATOM 712 O O . LYS A 1 85 ? -15.472 12.608 5.167 1.00 96.56 85 LYS A O 1
ATOM 717 N N . ILE A 1 86 ? -14.568 11.067 3.812 1.00 95.56 86 ILE A N 1
ATOM 718 C CA . ILE A 1 86 ? -15.664 10.093 3.959 1.00 95.56 86 ILE A CA 1
ATOM 719 C C . ILE A 1 86 ? -15.730 9.565 5.396 1.00 95.56 86 ILE A C 1
ATOM 721 O O . ILE A 1 86 ? -16.807 9.498 5.975 1.00 95.56 86 ILE A O 1
ATOM 725 N N . LEU A 1 87 ? -14.580 9.224 5.975 1.00 91.81 87 LEU A N 1
ATOM 726 C CA . LEU A 1 87 ? -14.477 8.638 7.311 1.00 91.81 87 LEU A CA 1
ATOM 727 C C . LEU A 1 87 ? -14.581 9.659 8.457 1.00 91.81 87 LEU A C 1
ATOM 729 O O . LEU A 1 87 ? -14.503 9.248 9.609 1.00 91.81 87 LEU A O 1
ATOM 733 N N . THR A 1 88 ? -14.654 10.959 8.162 1.00 92.06 88 THR A N 1
ATOM 734 C CA . THR A 1 88 ? -14.943 12.026 9.142 1.00 92.06 88 THR A CA 1
ATOM 735 C C . THR A 1 88 ? -16.415 12.447 9.105 1.00 92.06 88 THR A C 1
ATOM 737 O O . THR A 1 88 ? -16.897 13.072 10.036 1.00 92.06 88 THR A O 1
ATOM 740 N N . ARG A 1 89 ? -17.141 12.127 8.026 1.00 84.06 89 ARG A N 1
ATOM 741 C CA . ARG A 1 89 ? -18.585 12.398 7.887 1.00 84.06 89 ARG A CA 1
ATOM 742 C C . ARG A 1 89 ? -19.471 11.346 8.563 1.00 84.06 89 ARG A C 1
ATOM 744 O O . ARG A 1 89 ? -20.689 11.442 8.473 1.00 84.06 89 ARG A O 1
ATOM 751 N N . ARG A 1 90 ? -18.856 10.325 9.148 1.00 59.44 90 ARG A N 1
ATOM 752 C CA . ARG A 1 90 ? -19.480 9.278 9.950 1.00 59.44 90 ARG A CA 1
ATOM 753 C C . ARG A 1 90 ? -18.952 9.412 11.361 1.00 59.44 90 ARG A C 1
ATOM 755 O O . ARG A 1 90 ? -19.745 9.138 12.277 1.00 59.44 90 ARG A O 1
#

Secondary structure (DSSP, 8-state):
--S------PPEEEEETTEEEEESSHHHHHHHHHHHHHHHHHHHTT--SSPEEEEEETTEEEEEEPPPPHHHHHHHHHHHHHHHHHHH--

Foldseek 3Di:
DDPDDDDDADWDWADDPNDIDIDRDPLVNLLVNLLRVLVVVCVVVVHDQWDWDWDDDPNDIDTDGHDGDPVSVVSS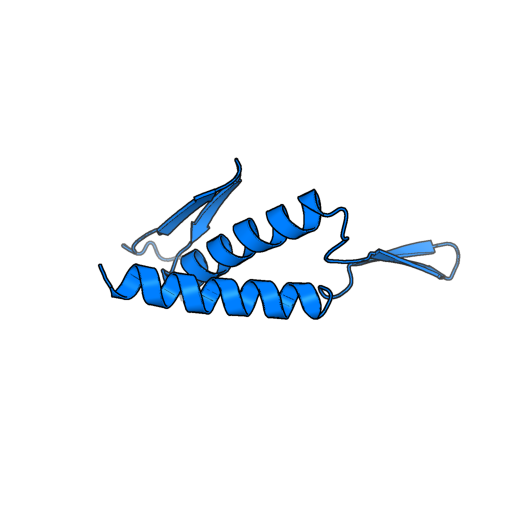VVSSVVSVVVVVVD

Organism: NCBI:txid65700

Radius of gyration: 17.79 Å; chains: 1; bounding box: 51×23×47 Å

Sequence (90 aa):
MQALQRVSAPVYVVSHHGKTFRCFSRNTAIKRLAHFMAQRMFHRAGIETRPVTKIDRDDTTIHYVNRPIERYWLAQARCERRLRKILTRR

pLDDT: mean 93.29, std 6.61, range [59.38, 98.19]